Protein AF-A0A1B8HN26-F1 (afdb_monomer_lite)

Structure (mmCIF, N/CA/C/O backbone):
data_AF-A0A1B8HN26-F1
#
_entry.id   AF-A0A1B8HN26-F1
#
loop_
_atom_site.group_PDB
_atom_site.id
_atom_site.type_symbol
_atom_site.label_atom_id
_atom_site.label_alt_id
_atom_site.label_comp_id
_atom_site.label_asym_id
_atom_site.label_entity_id
_atom_site.label_seq_id
_atom_site.pdbx_PDB_ins_code
_atom_site.Cartn_x
_atom_site.Cartn_y
_atom_site.Cartn_z
_atom_site.occupancy
_atom_site.B_iso_or_equiv
_atom_site.auth_seq_id
_atom_site.auth_comp_id
_atom_site.auth_asym_id
_atom_site.auth_atom_id
_atom_site.pdbx_PDB_model_num
ATOM 1 N N . MET A 1 1 ? -4.734 -12.106 24.037 1.00 58.47 1 MET A N 1
ATOM 2 C CA . MET A 1 1 ? -6.098 -12.458 23.575 1.00 58.47 1 MET A CA 1
ATOM 3 C C . MET A 1 1 ? -7.037 -11.396 24.148 1.00 58.47 1 MET A C 1
ATOM 5 O O . MET A 1 1 ? -6.907 -11.146 25.335 1.00 58.47 1 MET A O 1
ATOM 9 N N . LEU A 1 2 ? -7.873 -10.707 23.353 1.00 53.50 2 LEU A N 1
ATOM 10 C CA . LEU A 1 2 ? -8.730 -9.621 23.881 1.00 53.50 2 LEU A CA 1
ATOM 11 C C . LEU A 1 2 ? -9.783 -10.160 24.865 1.00 53.50 2 LEU A C 1
ATOM 13 O O . LEU A 1 2 ? -10.420 -11.181 24.577 1.00 53.50 2 LEU A O 1
ATOM 17 N N . ASN A 1 3 ? -10.012 -9.446 25.969 1.00 78.06 3 ASN A N 1
ATOM 18 C CA . ASN A 1 3 ? -11.038 -9.774 26.959 1.00 78.06 3 ASN A CA 1
ATOM 19 C C . ASN A 1 3 ? -12.464 -9.470 26.436 1.00 78.06 3 ASN A C 1
ATOM 21 O O . ASN A 1 3 ? -12.653 -8.845 25.389 1.00 78.06 3 ASN A O 1
ATOM 25 N N . ARG A 1 4 ? -13.493 -9.922 27.168 1.00 79.25 4 ARG A N 1
ATOM 26 C CA . ARG A 1 4 ? -14.915 -9.757 26.798 1.00 79.25 4 ARG A CA 1
ATOM 27 C C . ARG A 1 4 ? -15.343 -8.290 26.611 1.00 79.25 4 ARG A C 1
ATOM 29 O O . ARG A 1 4 ? -15.978 -7.981 25.608 1.00 79.25 4 ARG A O 1
ATOM 36 N N . LYS A 1 5 ? -14.951 -7.387 27.518 1.00 75.44 5 LYS A N 1
ATOM 37 C CA . LYS A 1 5 ? -15.216 -5.939 27.421 1.00 75.44 5 LYS A CA 1
ATOM 38 C C . LYS A 1 5 ? -14.502 -5.313 26.225 1.00 75.44 5 LYS A C 1
ATOM 40 O O . LYS A 1 5 ? -15.105 -4.539 25.489 1.00 75.44 5 LYS A O 1
ATOM 45 N N . GLU A 1 6 ? -13.245 -5.681 25.989 1.00 59.25 6 GLU A N 1
ATOM 46 C CA . GLU A 1 6 ? -12.480 -5.176 24.845 1.00 59.25 6 GLU A CA 1
ATOM 47 C C . GLU A 1 6 ? -13.087 -5.646 23.513 1.00 59.25 6 GLU A C 1
ATOM 49 O O . GLU A 1 6 ? -13.165 -4.870 22.562 1.00 59.25 6 GLU A O 1
ATOM 54 N N . LYS A 1 7 ? -13.588 -6.890 23.446 1.00 67.50 7 LYS A N 1
ATOM 55 C CA . LYS A 1 7 ? -14.325 -7.411 22.282 1.00 67.50 7 LYS A CA 1
ATOM 56 C C . LYS A 1 7 ? -15.616 -6.641 22.006 1.00 67.50 7 LYS A C 1
ATOM 58 O O . LYS A 1 7 ? -15.913 -6.391 20.838 1.00 67.50 7 LYS A O 1
ATOM 63 N N . ASP A 1 8 ? -16.368 -6.267 23.036 1.00 72.31 8 ASP A N 1
ATOM 64 C CA . ASP A 1 8 ? -17.614 -5.510 22.868 1.00 72.31 8 ASP A CA 1
ATOM 65 C C . ASP A 1 8 ? -17.369 -4.060 22.455 1.00 72.31 8 ASP A C 1
ATOM 67 O O . ASP A 1 8 ? -18.069 -3.544 21.577 1.00 72.31 8 ASP A O 1
ATOM 71 N N . ILE A 1 9 ? -16.330 -3.428 23.009 1.00 70.19 9 ILE A N 1
ATOM 72 C CA . ILE A 1 9 ? -15.865 -2.113 22.558 1.00 70.19 9 ILE A CA 1
ATOM 73 C C . ILE A 1 9 ? -15.459 -2.201 21.088 1.00 70.19 9 ILE A C 1
ATOM 75 O O . ILE A 1 9 ? -15.962 -1.432 20.273 1.00 70.19 9 ILE A O 1
ATOM 79 N N . LEU A 1 10 ? -14.651 -3.197 20.712 1.00 63.31 10 LEU A N 1
ATOM 80 C CA . LEU A 1 10 ? -14.248 -3.410 19.324 1.00 63.31 10 LEU A CA 1
ATOM 81 C C . LEU A 1 10 ? -15.465 -3.613 18.408 1.00 63.31 10 LEU A C 1
ATOM 83 O O . LEU A 1 10 ? -15.549 -2.976 17.363 1.00 63.31 10 LEU A O 1
ATOM 87 N N . LYS A 1 11 ? -16.448 -4.432 18.808 1.00 67.56 11 LYS A N 1
ATOM 88 C CA . LYS A 1 11 ? -17.696 -4.652 18.053 1.00 67.56 11 LYS A CA 1
ATOM 89 C C . LYS A 1 11 ? -18.504 -3.369 17.859 1.00 67.56 11 LYS A C 1
ATOM 91 O O . LYS A 1 11 ? -19.053 -3.173 16.776 1.00 67.56 11 LYS A O 1
ATOM 96 N N . LYS A 1 12 ? -18.595 -2.507 18.876 1.00 68.19 12 LYS A N 1
ATOM 97 C CA . LYS A 1 12 ? -19.267 -1.202 18.766 1.00 68.19 12 LYS A CA 1
ATOM 98 C C . LYS A 1 12 ? -18.500 -0.262 17.842 1.00 68.19 12 LYS A C 1
ATOM 100 O O . LYS A 1 12 ? -19.098 0.303 16.930 1.00 68.19 12 LYS A O 1
ATOM 105 N N . THR A 1 13 ? -17.182 -0.171 17.995 1.00 58.88 13 THR A N 1
ATOM 106 C CA . THR A 1 13 ? -16.330 0.665 17.142 1.00 58.88 13 THR A CA 1
ATOM 107 C C . THR A 1 13 ? -16.367 0.195 15.687 1.00 58.88 13 THR A C 1
ATOM 109 O O . THR A 1 13 ? -16.466 1.023 14.788 1.00 58.88 13 THR A O 1
ATOM 112 N N . MET A 1 14 ? -16.420 -1.119 15.435 1.00 60.88 14 MET A N 1
ATOM 113 C CA . MET A 1 14 ? -16.553 -1.701 14.091 1.00 60.88 14 MET A CA 1
ATOM 114 C C . MET A 1 14 ? -17.847 -1.314 13.360 1.00 60.88 14 MET A C 1
ATOM 116 O O . MET A 1 14 ? -17.886 -1.362 12.130 1.00 60.88 14 MET A O 1
ATOM 120 N N . LYS A 1 15 ? -18.903 -0.946 14.096 1.00 66.56 15 LYS A N 1
ATOM 121 C CA . LYS A 1 15 ? -20.184 -0.497 13.531 1.00 66.56 15 LYS A CA 1
ATOM 122 C C . LYS A 1 15 ? -20.204 0.995 13.202 1.00 66.56 15 LYS A C 1
ATOM 124 O O . LYS A 1 15 ? -21.147 1.449 12.562 1.00 66.56 15 LYS A O 1
ATOM 129 N N . THR A 1 16 ? -19.187 1.754 13.609 1.00 71.12 16 THR A N 1
ATOM 130 C CA . THR A 1 16 ? -19.121 3.179 13.279 1.00 71.12 16 THR A CA 1
ATOM 131 C C . THR A 1 16 ? -18.805 3.372 11.790 1.00 71.12 16 THR A C 1
ATOM 133 O O . THR A 1 16 ? -17.966 2.649 11.234 1.00 71.12 16 THR A O 1
ATOM 136 N N . PRO A 1 17 ? -19.432 4.357 11.122 1.00 66.31 17 PRO A N 1
ATOM 137 C CA . PRO A 1 17 ? -19.119 4.683 9.730 1.00 66.31 17 PRO A CA 1
ATOM 138 C C . PRO A 1 17 ? -17.647 5.085 9.564 1.00 66.31 17 PRO A C 1
ATOM 140 O O . PRO A 1 17 ? -17.034 4.776 8.546 1.00 66.31 17 PRO A O 1
ATOM 143 N N . LEU A 1 18 ? -17.047 5.669 10.607 1.00 65.00 18 LEU A N 1
ATOM 144 C CA . LEU A 1 18 ? -15.634 6.035 10.649 1.00 65.00 18 LEU A CA 1
ATOM 145 C C . LEU A 1 18 ? -14.708 4.809 10.561 1.00 65.00 18 LEU A C 1
ATOM 147 O O . LEU A 1 18 ? -13.776 4.804 9.764 1.00 65.00 18 LEU A O 1
ATOM 151 N N . TYR A 1 19 ? -14.988 3.734 11.308 1.00 66.12 19 TYR A N 1
ATOM 152 C CA . TYR A 1 19 ? -14.202 2.496 11.232 1.00 66.12 19 TYR A CA 1
ATOM 153 C C . TYR A 1 19 ? -14.346 1.798 9.876 1.00 66.12 19 TYR A C 1
ATOM 155 O O . TYR A 1 19 ? -13.357 1.310 9.326 1.00 66.12 19 TYR A O 1
ATOM 163 N N . ARG A 1 20 ? -15.565 1.754 9.314 1.00 65.81 20 ARG A N 1
ATOM 164 C CA . ARG A 1 20 ? -15.786 1.230 7.955 1.00 65.81 20 ARG A CA 1
ATOM 165 C C . ARG A 1 20 ? -15.012 2.036 6.917 1.00 65.81 20 ARG A C 1
ATOM 167 O O . ARG A 1 20 ? -14.358 1.422 6.082 1.00 65.81 20 ARG A O 1
ATOM 174 N N . SER A 1 21 ? -15.046 3.363 7.020 1.00 65.94 21 SER A N 1
ATOM 175 C CA . SER A 1 21 ? -14.308 4.273 6.143 1.00 65.94 21 SER A CA 1
ATOM 176 C C . SER A 1 21 ? -12.798 4.042 6.243 1.00 65.94 21 SER A C 1
ATOM 178 O O . SER A 1 21 ? -12.167 3.730 5.243 1.00 65.94 21 SER A O 1
ATOM 180 N N . ILE A 1 22 ? -12.231 4.018 7.455 1.00 68.19 22 ILE A N 1
ATOM 181 C CA . ILE A 1 22 ? -10.800 3.741 7.672 1.00 68.19 22 ILE A CA 1
ATOM 182 C C . ILE A 1 22 ? -10.407 2.366 7.121 1.00 68.19 22 ILE A C 1
ATOM 184 O O . ILE A 1 22 ? -9.396 2.242 6.434 1.00 68.19 22 ILE A O 1
ATOM 188 N N . LYS A 1 23 ? -11.194 1.318 7.388 1.00 68.12 23 LYS A N 1
ATOM 189 C CA . LYS A 1 23 ? -10.906 -0.030 6.882 1.00 68.12 23 LYS A CA 1
ATOM 190 C C . LYS A 1 23 ? -10.959 -0.079 5.353 1.00 68.12 23 LYS A C 1
ATOM 192 O O . LYS A 1 23 ? -10.089 -0.701 4.750 1.00 68.12 23 LYS A O 1
ATOM 197 N N . PHE A 1 24 ? -11.962 0.552 4.746 1.00 71.19 24 PHE A N 1
ATOM 198 C CA . PHE A 1 24 ? -12.101 0.632 3.294 1.00 71.19 24 PHE A CA 1
ATOM 199 C C . PHE A 1 24 ? -10.932 1.403 2.673 1.00 71.19 24 PHE A C 1
ATOM 201 O O . PHE A 1 24 ? -10.308 0.897 1.748 1.00 71.19 24 PHE A O 1
ATOM 208 N N . SER A 1 25 ? -10.548 2.535 3.266 1.00 70.81 25 SER A N 1
ATOM 209 C CA . SER A 1 25 ? -9.361 3.312 2.904 1.00 70.81 25 SER A CA 1
ATOM 210 C C . SER A 1 25 ? -8.073 2.488 2.967 1.00 70.8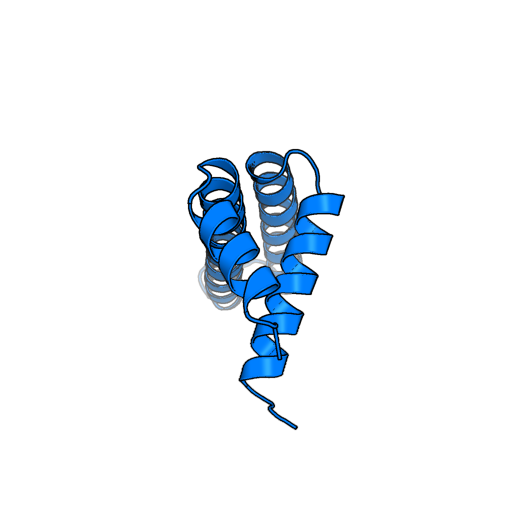1 25 SER A C 1
ATOM 212 O O . SER A 1 25 ? -7.275 2.542 2.040 1.00 70.81 25 SER A O 1
ATOM 214 N N . ILE A 1 26 ? -7.861 1.682 4.018 1.00 71.19 26 ILE A N 1
ATOM 215 C CA . ILE A 1 26 ? -6.661 0.828 4.131 1.00 71.19 26 ILE A CA 1
ATOM 216 C C . ILE A 1 26 ? -6.659 -0.238 3.031 1.00 71.19 26 ILE A C 1
ATOM 218 O O . ILE A 1 26 ? -5.649 -0.423 2.357 1.00 71.19 26 ILE A O 1
ATOM 222 N N . VAL A 1 27 ? -7.780 -0.942 2.846 1.00 74.25 27 VAL A N 1
ATOM 223 C CA . VAL A 1 27 ? -7.878 -2.031 1.862 1.00 74.25 27 VAL A CA 1
ATOM 224 C C . VAL A 1 27 ? -7.747 -1.500 0.437 1.00 74.25 27 VAL A C 1
ATOM 226 O O . VAL A 1 27 ? -6.975 -2.059 -0.335 1.00 74.25 27 VAL A O 1
ATOM 229 N N . GLY A 1 28 ? -8.440 -0.409 0.108 1.00 73.88 28 GLY A N 1
ATOM 230 C CA . GLY A 1 28 ? -8.378 0.221 -1.208 1.00 73.88 28 GLY A CA 1
ATOM 231 C C . GLY A 1 28 ? -6.987 0.762 -1.520 1.00 73.88 28 GLY A C 1
ATOM 232 O O . GLY A 1 28 ? -6.496 0.580 -2.628 1.00 73.88 28 GLY A O 1
ATOM 233 N N . ASN A 1 29 ? -6.303 1.341 -0.530 1.00 74.44 29 ASN A N 1
ATOM 234 C CA . ASN A 1 29 ? -4.942 1.826 -0.719 1.00 74.44 29 ASN A CA 1
ATOM 235 C C . ASN A 1 29 ? -3.953 0.670 -0.972 1.00 74.44 29 ASN A C 1
ATOM 237 O O . ASN A 1 29 ? -3.172 0.721 -1.917 1.00 74.44 29 ASN A O 1
ATOM 241 N N . ILE A 1 30 ? -4.058 -0.433 -0.220 1.00 75.56 30 ILE A N 1
ATOM 242 C CA . ILE A 1 30 ? -3.264 -1.645 -0.483 1.00 75.56 30 ILE A CA 1
ATOM 243 C C . ILE A 1 30 ? -3.556 -2.201 -1.885 1.00 75.56 30 ILE A C 1
ATOM 245 O O . ILE A 1 30 ? -2.621 -2.517 -2.613 1.00 75.56 30 ILE A O 1
ATOM 249 N N . GLN A 1 31 ? -4.828 -2.292 -2.287 1.00 75.38 31 GLN A N 1
ATOM 250 C CA . GLN A 1 31 ? -5.214 -2.785 -3.615 1.00 75.38 31 GLN A CA 1
ATOM 251 C C . GLN A 1 31 ? -4.682 -1.898 -4.744 1.00 75.38 31 GLN A C 1
ATOM 253 O O . GLN A 1 31 ? -4.149 -2.425 -5.716 1.00 75.38 31 GLN A O 1
ATOM 258 N N . ALA A 1 32 ? -4.773 -0.573 -4.603 1.00 72.56 32 ALA A N 1
ATOM 259 C CA . ALA A 1 32 ? -4.256 0.375 -5.585 1.00 72.56 32 ALA A CA 1
ATOM 260 C C . ALA A 1 32 ? -2.734 0.250 -5.742 1.00 72.56 32 ALA A C 1
ATOM 262 O O . ALA A 1 32 ? -2.232 0.153 -6.860 1.00 72.56 32 ALA A O 1
ATOM 263 N N . VAL A 1 33 ? -2.003 0.170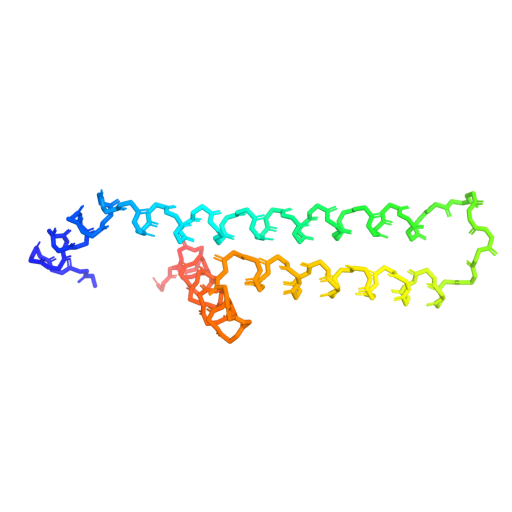 -4.626 1.00 75.44 33 VAL A N 1
ATOM 264 C CA . VAL A 1 33 ? -0.545 -0.019 -4.636 1.00 75.44 33 VAL A CA 1
ATOM 265 C C . VAL A 1 33 ? -0.174 -1.357 -5.275 1.00 75.44 33 VAL A C 1
ATOM 267 O O . VAL A 1 33 ? 0.690 -1.396 -6.146 1.00 75.44 33 VAL A O 1
ATOM 270 N N . SER A 1 34 ? -0.847 -2.452 -4.906 1.00 74.38 34 SER A N 1
ATOM 271 C CA . SER A 1 34 ? -0.606 -3.769 -5.507 1.00 74.38 34 SER A CA 1
ATOM 272 C C . SER A 1 34 ? -0.898 -3.796 -7.008 1.00 74.38 34 SER A C 1
ATOM 274 O O . SER A 1 34 ? -0.128 -4.384 -7.765 1.00 74.38 34 SER A O 1
ATOM 276 N N . PHE A 1 35 ? -1.970 -3.138 -7.451 1.00 77.62 35 PHE A N 1
ATOM 277 C CA . PHE A 1 35 ? -2.322 -3.040 -8.866 1.00 77.62 35 PHE A CA 1
ATOM 278 C C . PHE A 1 35 ? -1.264 -2.272 -9.666 1.00 77.62 35 PHE A C 1
ATOM 280 O O . PHE A 1 35 ? -0.896 -2.676 -10.766 1.00 77.62 35 PHE A O 1
ATOM 287 N N . ILE A 1 36 ? -0.708 -1.206 -9.093 1.00 77.62 36 ILE A N 1
ATOM 288 C CA . ILE A 1 36 ? 0.332 -0.413 -9.756 1.00 77.62 36 ILE A CA 1
ATOM 289 C C . ILE A 1 36 ? 1.667 -1.135 -9.785 1.00 77.62 36 ILE A C 1
ATOM 291 O O . ILE A 1 36 ? 2.358 -1.067 -10.798 1.00 77.62 36 ILE A O 1
ATOM 295 N N . ILE A 1 37 ? 2.020 -1.866 -8.727 1.00 76.50 37 ILE A N 1
ATOM 296 C CA . ILE A 1 37 ? 3.187 -2.753 -8.750 1.00 76.50 37 ILE A CA 1
ATOM 297 C C . ILE A 1 37 ? 3.032 -3.777 -9.882 1.00 76.50 37 ILE A C 1
ATOM 299 O O . ILE A 1 37 ? 3.968 -3.981 -10.648 1.00 76.50 37 ILE A O 1
ATOM 303 N N . PHE A 1 38 ? 1.845 -4.367 -10.038 1.00 79.38 38 PHE A N 1
ATOM 304 C CA . PHE A 1 38 ? 1.563 -5.320 -11.111 1.00 79.38 38 PHE A CA 1
ATOM 305 C C . PHE A 1 38 ? 1.701 -4.695 -12.509 1.00 79.38 38 PHE A C 1
ATOM 307 O O . PHE A 1 38 ? 2.422 -5.236 -13.346 1.00 79.38 38 PHE A O 1
ATOM 314 N N . ILE A 1 39 ? 1.097 -3.525 -12.746 1.00 78.44 39 ILE A N 1
ATOM 315 C CA . ILE A 1 39 ? 1.265 -2.782 -14.009 1.00 78.44 39 ILE A CA 1
ATOM 316 C C . ILE A 1 39 ? 2.735 -2.419 -14.242 1.00 78.44 39 ILE A C 1
ATOM 318 O O . ILE A 1 39 ? 3.228 -2.547 -15.358 1.00 78.44 39 ILE A O 1
ATOM 322 N N . SER A 1 40 ? 3.451 -2.000 -13.198 1.00 72.38 40 SER A N 1
ATOM 323 C CA . SER A 1 40 ? 4.864 -1.624 -13.300 1.00 72.38 40 SER A CA 1
ATOM 324 C C . SER A 1 40 ? 5.735 -2.817 -13.685 1.00 72.38 40 SER A C 1
ATOM 326 O O . SER A 1 40 ? 6.649 -2.656 -14.486 1.00 72.38 40 SER A O 1
ATOM 328 N N . ILE A 1 41 ? 5.436 -4.017 -13.174 1.00 76.44 41 ILE A N 1
ATOM 329 C CA . ILE A 1 41 ? 6.105 -5.263 -13.574 1.00 76.44 41 ILE A CA 1
ATOM 330 C C . ILE A 1 41 ? 5.828 -5.565 -15.050 1.00 76.44 41 ILE A C 1
ATOM 332 O O . ILE A 1 41 ? 6.773 -5.808 -15.794 1.00 76.44 41 ILE A O 1
ATOM 336 N N . ILE A 1 42 ? 4.569 -5.487 -15.498 1.00 77.56 42 ILE A N 1
ATOM 337 C CA . ILE A 1 42 ? 4.214 -5.682 -16.916 1.00 77.56 42 ILE A CA 1
ATOM 338 C C . ILE A 1 42 ? 4.977 -4.694 -17.806 1.00 77.56 42 ILE A C 1
ATOM 340 O O . ILE A 1 42 ? 5.549 -5.084 -18.820 1.00 77.56 42 ILE A O 1
ATOM 344 N N . PHE A 1 43 ? 5.044 -3.424 -17.404 1.00 73.88 43 PHE A N 1
ATOM 345 C CA . PHE A 1 43 ? 5.772 -2.387 -18.132 1.00 73.88 43 PHE A CA 1
ATOM 346 C C . PHE A 1 43 ? 7.277 -2.684 -18.222 1.00 73.88 43 PHE A C 1
ATOM 348 O O . PHE A 1 43 ? 7.898 -2.464 -19.261 1.00 73.88 43 PHE A O 1
ATOM 355 N N . LEU A 1 44 ? 7.864 -3.232 -17.157 1.00 72.25 44 LEU A N 1
ATOM 356 C CA . LEU A 1 44 ? 9.282 -3.590 -17.088 1.00 72.25 44 LEU A CA 1
ATOM 357 C C . LEU A 1 44 ? 9.663 -4.683 -18.096 1.00 72.25 44 LEU A C 1
ATOM 359 O O . LEU A 1 44 ? 10.727 -4.594 -18.706 1.00 72.25 44 LEU A O 1
ATOM 363 N N . TYR A 1 45 ? 8.773 -5.660 -18.293 1.00 73.19 45 TYR A N 1
ATOM 364 C CA . TYR A 1 45 ? 8.944 -6.787 -19.218 1.00 73.19 45 TYR A CA 1
ATOM 365 C C . TYR A 1 45 ? 8.338 -6.553 -20.609 1.00 73.19 45 TYR A C 1
ATOM 367 O O . TYR A 1 45 ? 8.393 -7.442 -21.451 1.00 73.19 45 TYR A O 1
ATOM 375 N N . SER A 1 46 ? 7.771 -5.374 -20.874 1.00 70.69 46 SER A N 1
ATOM 376 C CA . SER A 1 46 ? 7.264 -5.043 -22.207 1.00 70.69 46 SER A CA 1
ATOM 377 C C . SER A 1 46 ? 8.420 -4.847 -23.196 1.00 70.69 46 SER A C 1
ATOM 379 O O . SER A 1 46 ? 9.296 -3.995 -22.990 1.00 70.69 46 SER A O 1
ATOM 381 N N . GLU A 1 47 ? 8.424 -5.644 -24.265 1.00 68.00 47 GLU A N 1
ATOM 382 C CA . GLU A 1 47 ? 9.412 -5.566 -25.352 1.00 68.00 47 GLU A CA 1
ATOM 383 C C . GLU A 1 47 ? 9.151 -4.369 -26.281 1.00 68.00 47 GLU A C 1
ATOM 385 O O . GLU A 1 47 ? 10.091 -3.818 -26.846 1.00 68.00 47 GLU A O 1
ATOM 390 N N . ASP A 1 48 ? 7.906 -3.883 -26.347 1.00 67.25 48 ASP A N 1
ATOM 391 C CA . ASP A 1 48 ? 7.497 -2.759 -27.205 1.00 67.25 48 ASP A CA 1
ATOM 392 C C . ASP A 1 48 ? 8.106 -1.403 -26.799 1.00 67.25 48 ASP A C 1
ATOM 394 O O . ASP A 1 48 ? 8.152 -0.456 -27.587 1.00 67.25 48 ASP A O 1
ATOM 398 N N . LEU A 1 49 ? 8.589 -1.277 -25.560 1.00 62.75 49 LEU A N 1
ATOM 399 C CA . LEU A 1 49 ? 9.202 -0.050 -25.058 1.00 62.75 49 LEU A CA 1
ATOM 400 C C . LEU A 1 49 ? 10.726 -0.138 -25.156 1.00 62.75 49 LEU A C 1
ATOM 402 O O . LEU A 1 49 ? 11.382 -0.676 -24.262 1.00 62.75 49 LEU A O 1
ATOM 406 N N . ASN A 1 50 ? 11.293 0.496 -26.185 1.00 68.19 50 ASN A N 1
ATOM 407 C CA . ASN A 1 50 ? 12.736 0.736 -26.362 1.00 68.19 50 ASN A CA 1
ATOM 408 C C . ASN A 1 50 ? 13.309 1.762 -25.353 1.00 68.19 50 ASN A C 1
ATOM 410 O O . ASN A 1 50 ? 14.116 2.623 -25.697 1.00 68.19 50 ASN A O 1
ATOM 414 N N . LEU A 1 51 ? 12.885 1.702 -24.087 1.00 72.00 51 LEU A N 1
ATOM 415 C CA . LEU A 1 51 ? 13.497 2.465 -23.003 1.00 72.00 51 LEU A CA 1
ATOM 416 C C . LEU A 1 51 ? 14.549 1.617 -22.282 1.00 72.00 51 LEU A C 1
ATOM 418 O O . LEU A 1 51 ? 14.276 0.455 -21.964 1.00 72.00 51 LEU A O 1
ATOM 422 N N . PRO A 1 52 ? 15.712 2.196 -21.931 1.00 79.62 52 PRO A N 1
ATOM 423 C CA . PRO A 1 52 ? 16.681 1.510 -21.091 1.00 79.62 52 PRO A CA 1
ATOM 424 C C . PRO A 1 52 ? 16.041 1.082 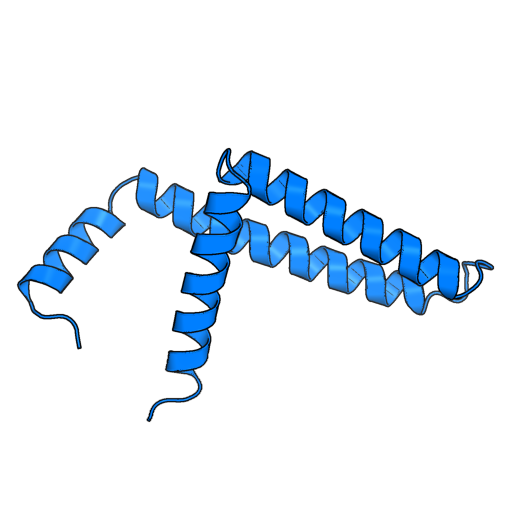-19.767 1.00 79.62 52 PRO A C 1
ATOM 426 O O . PRO A 1 52 ? 15.247 1.823 -19.179 1.00 79.62 52 PRO A O 1
ATOM 429 N N . LEU A 1 53 ? 16.421 -0.101 -19.277 1.00 74.50 53 LEU A N 1
ATOM 430 C CA . LEU A 1 53 ? 15.861 -0.728 -18.072 1.00 74.50 53 LEU A CA 1
ATOM 431 C C . LEU A 1 53 ? 15.816 0.229 -16.868 1.00 74.50 53 LEU A C 1
ATOM 433 O O . LEU A 1 53 ? 14.830 0.271 -16.135 1.00 74.50 53 LEU A O 1
ATOM 437 N N . LEU A 1 54 ? 16.861 1.048 -16.710 1.00 76.62 54 LEU A N 1
ATOM 438 C CA . LEU A 1 54 ? 16.970 2.050 -15.651 1.00 76.62 54 LEU A CA 1
ATOM 439 C C . LEU A 1 54 ? 15.808 3.057 -15.684 1.00 76.62 54 LEU A C 1
ATOM 441 O O . LEU A 1 54 ? 15.228 3.361 -14.643 1.00 76.62 54 LEU A O 1
ATOM 445 N N . TYR A 1 55 ? 15.411 3.530 -16.868 1.00 76.19 55 TYR A N 1
ATOM 446 C CA . TYR A 1 55 ? 14.282 4.450 -17.017 1.00 76.19 55 TYR A CA 1
ATOM 447 C C . TYR A 1 55 ? 12.943 3.760 -16.759 1.00 76.19 55 TYR A C 1
ATOM 449 O O . TYR A 1 55 ? 12.097 4.350 -16.091 1.00 76.19 55 TYR A O 1
ATOM 457 N N . LYS A 1 56 ? 12.761 2.505 -17.197 1.00 72.56 56 LYS A N 1
ATOM 458 C CA . LYS A 1 56 ? 11.548 1.720 -16.894 1.00 72.56 56 LYS A CA 1
ATOM 459 C C . LYS A 1 56 ? 11.358 1.542 -15.383 1.00 72.56 56 LYS A C 1
ATOM 461 O O . LYS A 1 56 ? 10.270 1.793 -14.867 1.00 72.56 56 LYS A O 1
ATOM 466 N N . ILE A 1 57 ? 12.429 1.186 -14.668 1.00 76.44 57 ILE A N 1
ATOM 467 C CA . ILE A 1 57 ? 12.428 1.060 -13.201 1.00 76.44 57 ILE A CA 1
ATOM 468 C C . ILE A 1 57 ? 12.129 2.409 -12.542 1.00 76.44 57 ILE A C 1
ATOM 470 O O . ILE A 1 57 ? 11.290 2.484 -11.648 1.00 76.44 57 ILE A O 1
ATOM 474 N N . THR A 1 58 ? 12.789 3.477 -12.994 1.00 78.88 58 THR A N 1
ATOM 475 C CA . THR A 1 58 ? 12.662 4.810 -12.387 1.00 78.88 58 THR A CA 1
ATOM 476 C C . THR A 1 58 ? 11.248 5.363 -12.558 1.00 78.88 58 THR A C 1
ATOM 478 O O . THR A 1 58 ? 10.644 5.808 -11.583 1.00 78.88 58 THR A O 1
ATOM 481 N N . PHE A 1 59 ? 10.672 5.262 -13.759 1.00 76.31 59 PHE A N 1
ATOM 482 C CA . PHE A 1 59 ? 9.285 5.656 -14.013 1.00 76.31 59 PHE A CA 1
ATOM 483 C C . PHE A 1 59 ? 8.287 4.813 -13.217 1.00 76.31 59 PHE A C 1
ATOM 485 O O . PHE A 1 59 ? 7.391 5.374 -12.587 1.00 76.31 59 PHE A O 1
ATOM 492 N N . GLY A 1 60 ? 8.457 3.487 -13.189 1.00 75.38 60 GLY A N 1
ATOM 493 C CA . GLY A 1 60 ? 7.594 2.599 -12.406 1.00 75.38 60 GLY A CA 1
ATOM 494 C C . GLY 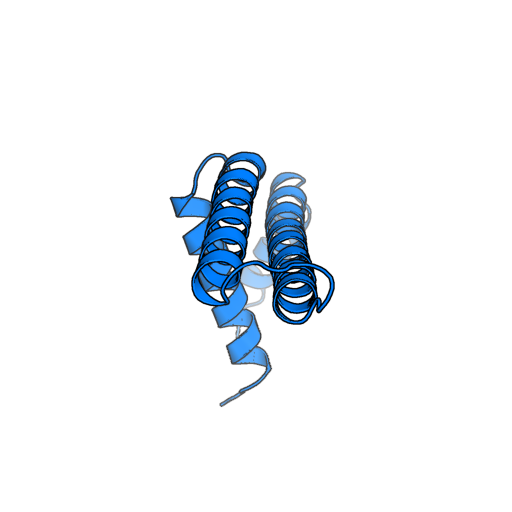A 1 60 ? 7.638 2.921 -10.9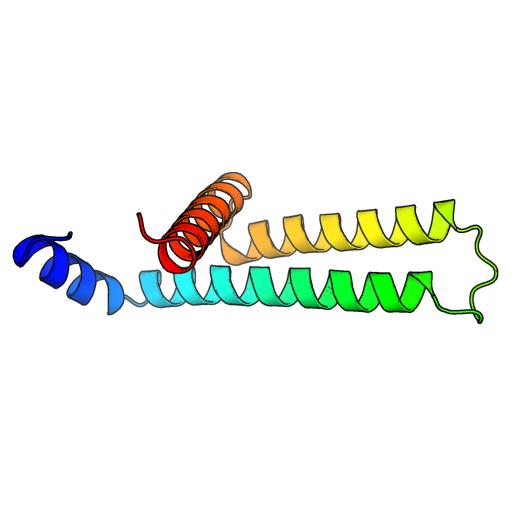10 1.00 75.38 60 GLY A C 1
ATOM 495 O O . GLY A 1 60 ? 6.597 3.017 -10.255 1.00 75.38 60 GLY A O 1
ATOM 496 N N . PHE A 1 61 ? 8.831 3.177 -10.371 1.00 75.50 61 PHE A N 1
ATOM 497 C CA . PHE A 1 61 ? 9.009 3.560 -8.973 1.00 75.50 61 PHE A CA 1
ATOM 498 C C . PHE A 1 61 ? 8.359 4.913 -8.660 1.00 75.50 61 PHE A C 1
ATOM 500 O O . PHE A 1 61 ? 7.604 5.010 -7.693 1.00 75.50 61 PHE A O 1
ATOM 507 N N . ILE A 1 62 ? 8.588 5.935 -9.493 1.00 79.75 62 ILE A N 1
ATOM 508 C CA . ILE A 1 62 ? 7.998 7.272 -9.317 1.00 79.75 62 ILE A CA 1
ATOM 509 C C . ILE A 1 62 ? 6.468 7.204 -9.367 1.00 79.75 62 ILE A C 1
ATOM 511 O O . ILE A 1 62 ? 5.810 7.778 -8.501 1.00 79.75 62 ILE A O 1
ATOM 515 N N . MET A 1 63 ? 5.894 6.468 -10.321 1.00 75.31 63 MET A N 1
ATOM 516 C CA . MET A 1 63 ? 4.440 6.309 -10.438 1.00 75.31 63 MET A CA 1
ATOM 517 C C . MET A 1 63 ? 3.849 5.570 -9.236 1.00 75.31 63 MET A C 1
ATOM 519 O O . MET A 1 63 ? 2.827 5.986 -8.689 1.00 75.31 63 MET A O 1
ATOM 523 N N . THR A 1 64 ? 4.522 4.517 -8.768 1.00 76.06 64 THR A N 1
ATOM 524 C CA . THR A 1 64 ? 4.103 3.779 -7.568 1.00 76.06 64 THR A CA 1
ATOM 525 C C . THR A 1 64 ? 4.142 4.671 -6.329 1.00 76.06 64 THR A C 1
ATOM 527 O O . THR A 1 64 ? 3.185 4.698 -5.553 1.00 76.06 64 THR A O 1
ATOM 530 N N . LEU A 1 65 ? 5.220 5.439 -6.156 1.00 77.19 65 LEU A N 1
ATOM 531 C CA . LEU A 1 65 ? 5.388 6.363 -5.038 1.00 77.19 65 LEU A CA 1
ATOM 532 C C . LEU A 1 65 ? 4.341 7.484 -5.075 1.00 77.19 65 LEU A C 1
ATOM 534 O O . LEU A 1 65 ? 3.741 7.799 -4.048 1.00 77.19 65 LEU A O 1
ATOM 538 N N . PHE A 1 66 ? 4.090 8.057 -6.254 1.00 78.38 66 PHE A N 1
ATOM 539 C CA . PHE A 1 66 ? 3.093 9.104 -6.440 1.00 78.38 66 PHE A CA 1
ATOM 540 C C . PHE A 1 66 ? 1.705 8.612 -6.047 1.00 78.38 66 PHE A C 1
ATOM 542 O O . PHE A 1 66 ? 1.034 9.255 -5.239 1.00 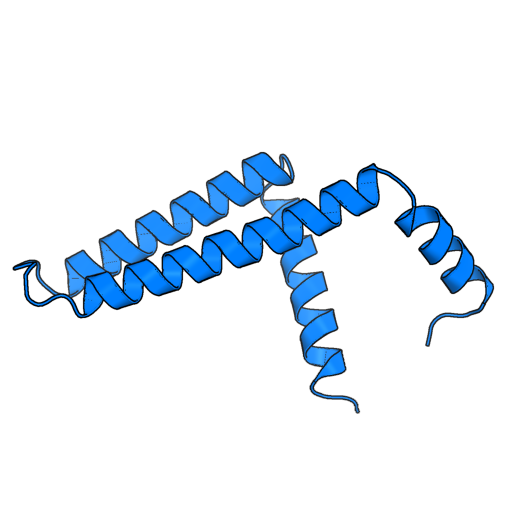78.38 66 PHE A O 1
ATOM 549 N N . VAL A 1 67 ? 1.294 7.442 -6.543 1.00 76.44 67 VAL A N 1
ATOM 550 C CA . VAL A 1 67 ? -0.020 6.914 -6.185 1.00 76.44 67 VAL A CA 1
ATOM 551 C C . VAL A 1 67 ? -0.084 6.545 -4.715 1.00 76.44 67 VAL A C 1
ATOM 553 O O . VAL A 1 67 ? -1.083 6.879 -4.098 1.00 76.44 67 VAL A O 1
ATOM 556 N N . TYR A 1 68 ? 0.964 5.969 -4.123 1.00 73.69 68 TYR A N 1
ATOM 557 C CA . TYR A 1 68 ? 1.000 5.692 -2.685 1.00 73.69 68 TYR A CA 1
ATOM 558 C C . TYR A 1 68 ? 0.785 6.948 -1.826 1.00 73.69 68 TYR A C 1
ATOM 560 O O . TYR A 1 68 ? -0.017 6.955 -0.886 1.00 73.69 68 TYR A O 1
ATOM 568 N N . LEU A 1 69 ? 1.499 8.029 -2.147 1.00 74.25 69 LEU A N 1
ATOM 569 C CA . LEU A 1 69 ? 1.394 9.293 -1.423 1.00 74.25 69 LEU A CA 1
ATOM 570 C C . LEU A 1 69 ? 0.029 9.944 -1.650 1.00 74.25 69 LEU A C 1
ATOM 572 O O . LEU A 1 69 ? -0.588 10.413 -0.692 1.00 74.25 69 LEU A O 1
ATOM 576 N N . PHE A 1 70 ? -0.471 9.925 -2.886 1.00 74.44 70 PHE A N 1
ATOM 577 C CA . PHE A 1 70 ? -1.753 10.523 -3.244 1.00 74.44 70 PHE A CA 1
ATOM 578 C C . PHE A 1 70 ? -2.935 9.747 -2.656 1.00 74.44 70 PHE A C 1
ATOM 580 O O . PHE A 1 70 ? -3.827 10.344 -2.059 1.00 74.44 70 PHE A O 1
ATOM 587 N N . SER A 1 71 ? -2.932 8.417 -2.740 1.00 67.81 71 SER A N 1
ATOM 588 C CA . SER A 1 71 ? -3.952 7.553 -2.141 1.00 67.81 71 SER A CA 1
ATOM 589 C C . SER A 1 71 ? -3.914 7.626 -0.613 1.00 67.81 71 SER A C 1
ATOM 591 O O . SER A 1 71 ? -4.967 7.674 0.027 1.00 67.81 71 SER A O 1
ATOM 593 N N . GLY A 1 72 ? -2.717 7.679 -0.017 1.00 65.69 72 GLY A N 1
ATOM 594 C CA . GLY A 1 72 ? -2.508 7.866 1.416 1.00 65.69 72 GLY A CA 1
ATOM 595 C C . GLY A 1 72 ? -3.052 9.206 1.897 1.00 65.69 72 GLY A C 1
ATOM 596 O O . GLY A 1 72 ? -3.799 9.260 2.876 1.00 65.69 72 GLY A O 1
ATOM 597 N N . TRP A 1 73 ? -2.748 10.280 1.171 1.00 67.12 73 TRP A N 1
ATOM 598 C CA . TRP A 1 73 ? -3.268 11.611 1.455 1.00 67.12 73 TRP A CA 1
ATOM 599 C C . TRP A 1 73 ? -4.784 11.697 1.250 1.00 67.12 73 TRP A C 1
ATOM 601 O O . TRP A 1 73 ? -5.491 12.140 2.147 1.00 67.12 73 TRP A O 1
ATOM 611 N N . TYR A 1 74 ? -5.317 11.231 0.122 1.00 70.69 74 TYR A N 1
ATOM 612 C CA . TYR A 1 74 ? -6.751 11.289 -0.174 1.00 70.69 74 TYR A CA 1
ATOM 613 C C . TYR A 1 74 ? -7.581 10.494 0.845 1.00 70.69 74 TYR A C 1
ATOM 615 O O . TYR A 1 74 ? -8.601 10.972 1.339 1.00 70.69 74 TYR A O 1
ATOM 623 N N . SER A 1 75 ? -7.107 9.302 1.217 1.00 65.25 75 SER A N 1
ATOM 624 C CA . SER A 1 75 ? -7.877 8.368 2.045 1.00 65.25 75 SER A CA 1
ATOM 625 C C . SER A 1 75 ? -7.761 8.626 3.550 1.00 65.25 75 SER A C 1
ATOM 627 O O . SER A 1 75 ? -8.675 8.278 4.298 1.00 65.25 75 SER A O 1
ATOM 629 N N . PHE A 1 76 ? -6.648 9.210 4.011 1.00 66.31 76 PHE A N 1
ATOM 630 C CA . PHE A 1 76 ? -6.374 9.429 5.440 1.00 66.31 76 PHE A CA 1
ATOM 631 C C . PHE A 1 76 ? -6.143 10.896 5.811 1.00 66.31 76 PHE A C 1
ATOM 633 O O . PHE A 1 76 ? -5.974 11.192 6.993 1.00 66.31 76 PHE A O 1
ATOM 640 N N . ARG A 1 77 ? -6.101 11.809 4.827 1.00 68.25 77 ARG A N 1
ATOM 641 C CA . ARG A 1 77 ? -5.735 13.237 4.966 1.00 68.25 77 ARG A CA 1
ATOM 642 C C . ARG A 1 77 ? -4.372 13.484 5.625 1.00 68.25 77 ARG A C 1
ATOM 644 O O . ARG A 1 77 ? -4.034 14.612 5.955 1.00 68.25 77 ARG A O 1
ATOM 651 N N . SER A 1 78 ? -3.594 12.424 5.835 1.00 69.44 78 SER A N 1
ATOM 652 C CA . SER A 1 78 ? -2.296 12.437 6.495 1.00 69.44 78 SER A CA 1
ATOM 653 C C . SER A 1 78 ? -1.506 11.196 6.086 1.00 69.44 78 SER A C 1
ATOM 655 O O . SER A 1 78 ? -1.895 10.064 6.388 1.00 69.44 78 SER A O 1
ATOM 657 N N . ILE A 1 79 ? -0.361 11.411 5.436 1.00 67.00 79 ILE A N 1
ATOM 658 C CA . ILE A 1 79 ? 0.557 10.337 5.022 1.00 67.00 79 ILE A CA 1
ATOM 659 C C . ILE A 1 79 ? 1.108 9.595 6.249 1.00 67.00 79 ILE A C 1
ATOM 661 O O . ILE A 1 79 ? 1.213 8.370 6.253 1.00 67.00 79 ILE A O 1
ATOM 665 N N . THR A 1 80 ? 1.390 10.315 7.337 1.00 71.44 80 THR A N 1
ATOM 666 C CA . THR A 1 80 ? 1.871 9.731 8.597 1.00 71.44 80 THR A CA 1
ATOM 667 C C . THR A 1 80 ? 0.845 8.774 9.202 1.00 71.44 80 THR A C 1
ATOM 669 O O . THR A 1 80 ? 1.209 7.718 9.728 1.00 71.44 80 THR A O 1
ATOM 672 N N . LEU A 1 81 ? -0.444 9.121 9.113 1.00 66.62 81 LEU A N 1
ATOM 673 C CA . LEU A 1 81 ? -1.538 8.268 9.569 1.00 66.62 81 LEU A CA 1
ATOM 674 C C . LEU A 1 81 ? -1.690 7.030 8.672 1.00 66.62 81 LEU A C 1
ATOM 676 O O . LEU A 1 81 ? -1.826 5.923 9.194 1.00 66.62 81 LEU A O 1
ATOM 680 N N . ALA A 1 82 ? -1.584 7.203 7.350 1.00 67.69 82 ALA A N 1
ATOM 681 C CA . ALA A 1 82 ? -1.601 6.107 6.380 1.00 67.69 82 ALA A CA 1
ATOM 682 C C . ALA A 1 82 ? -0.476 5.089 6.651 1.00 67.69 82 ALA A C 1
ATOM 684 O O . ALA A 1 82 ? -0.752 3.899 6.807 1.00 67.69 82 ALA A O 1
ATOM 685 N N . ASN A 1 83 ? 0.765 5.563 6.833 1.00 71.00 83 ASN A N 1
ATOM 686 C CA . ASN A 1 83 ? 1.927 4.728 7.160 1.00 71.00 83 ASN A CA 1
ATOM 687 C C . ASN A 1 83 ? 1.722 3.933 8.459 1.00 71.00 83 ASN A C 1
ATOM 689 O O . ASN A 1 83 ? 1.942 2.721 8.497 1.00 71.00 83 ASN A O 1
ATOM 693 N N . LYS A 1 84 ? 1.269 4.595 9.535 1.00 72.62 84 LYS A N 1
ATOM 694 C CA . LYS A 1 84 ? 1.028 3.935 10.831 1.00 72.62 84 LYS A CA 1
ATOM 695 C C . LYS A 1 84 ? -0.044 2.851 10.725 1.00 72.62 84 LYS A C 1
ATOM 697 O O . LYS A 1 84 ? 0.147 1.752 11.243 1.00 72.62 84 LYS A O 1
ATOM 702 N N . LEU A 1 85 ? -1.155 3.136 10.047 1.00 69.56 85 LEU A N 1
ATOM 703 C CA . LEU A 1 85 ? -2.249 2.180 9.872 1.00 69.56 85 LEU A CA 1
ATOM 704 C C . LEU A 1 85 ? -1.847 0.996 8.989 1.00 69.56 85 LEU A C 1
ATOM 706 O O . LEU A 1 85 ? -2.191 -0.144 9.308 1.00 69.56 85 LEU A O 1
ATOM 710 N N . MET A 1 86 ? -1.075 1.242 7.931 1.00 68.25 86 MET A N 1
ATOM 711 C CA . MET A 1 86 ? -0.547 0.194 7.059 1.00 68.25 86 MET A CA 1
ATOM 712 C C . MET A 1 86 ? 0.420 -0.732 7.809 1.00 68.25 86 MET A C 1
ATOM 714 O O . MET A 1 86 ? 0.272 -1.952 7.739 1.00 68.25 86 MET A O 1
ATOM 718 N N . LEU A 1 87 ? 1.340 -0.178 8.608 1.00 71.69 87 LEU A N 1
ATOM 719 C CA . LEU A 1 87 ? 2.243 -0.960 9.462 1.00 71.69 87 LEU A CA 1
ATOM 720 C C . LEU A 1 87 ? 1.481 -1.814 10.479 1.00 71.69 87 LEU A C 1
ATOM 722 O O . LEU A 1 87 ? 1.793 -2.993 10.652 1.00 71.69 87 LEU A O 1
ATOM 726 N N . ILE A 1 88 ? 0.460 -1.249 11.133 1.00 74.62 88 ILE A N 1
ATOM 727 C CA . ILE A 1 88 ? -0.399 -1.995 12.063 1.00 74.62 88 ILE A CA 1
ATOM 728 C C . ILE A 1 88 ? -1.102 -3.142 11.330 1.00 74.62 88 ILE A C 1
ATOM 730 O O . ILE A 1 88 ? -1.112 -4.270 11.826 1.00 74.62 88 ILE A O 1
ATOM 734 N N . TYR A 1 89 ? -1.655 -2.883 10.145 1.00 71.12 89 TYR A N 1
ATOM 735 C CA . TYR A 1 89 ? -2.330 -3.897 9.339 1.00 71.12 89 TYR A CA 1
ATOM 736 C C . TYR A 1 89 ? -1.389 -5.043 8.943 1.00 71.12 89 TYR A C 1
ATOM 738 O O . TYR A 1 89 ? -1.717 -6.209 9.179 1.00 71.12 89 TYR A O 1
ATOM 746 N N . ILE A 1 90 ? -0.205 -4.723 8.407 1.00 70.81 90 ILE A N 1
ATOM 747 C CA . ILE A 1 90 ? 0.819 -5.710 8.036 1.00 70.81 90 ILE A CA 1
ATOM 748 C C . ILE A 1 90 ? 1.231 -6.525 9.262 1.00 70.81 90 ILE A C 1
ATOM 750 O O . ILE A 1 90 ? 1.208 -7.753 9.216 1.00 70.81 90 ILE A O 1
ATOM 754 N N . LYS A 1 91 ? 1.520 -5.862 10.388 1.00 72.12 91 LYS A N 1
ATOM 755 C CA . LYS A 1 91 ? 1.906 -6.528 11.638 1.00 72.12 91 LYS A CA 1
ATOM 756 C C . LYS A 1 91 ? 0.834 -7.510 12.109 1.00 72.12 91 LYS A C 1
ATOM 758 O O . LYS A 1 91 ? 1.169 -8.621 12.505 1.00 72.12 91 LYS A O 1
ATOM 763 N N . ILE A 1 92 ? -0.447 -7.139 12.033 1.00 76.00 92 ILE A N 1
ATOM 764 C CA . ILE A 1 92 ? -1.573 -8.027 12.369 1.00 76.00 92 ILE A CA 1
ATOM 765 C C . ILE A 1 92 ? -1.663 -9.211 11.396 1.00 76.00 92 ILE A C 1
ATOM 767 O O . ILE A 1 92 ? -1.937 -10.330 11.831 1.00 76.00 92 ILE A O 1
ATOM 771 N N . LYS A 1 93 ? -1.454 -8.985 10.095 1.00 70.88 93 LYS A N 1
ATOM 772 C CA . LYS A 1 93 ? -1.486 -10.034 9.065 1.00 70.88 93 LYS A CA 1
ATOM 773 C C . LYS A 1 93 ? -0.345 -11.037 9.231 1.00 70.88 93 LYS A C 1
ATOM 775 O O . LYS A 1 93 ? -0.629 -12.230 9.242 1.00 70.88 93 LYS A O 1
ATOM 780 N N . ILE A 1 94 ? 0.889 -10.574 9.437 1.00 72.62 94 ILE A N 1
ATOM 781 C CA . ILE A 1 94 ? 2.058 -11.436 9.686 1.00 72.62 94 ILE A CA 1
ATOM 782 C C . ILE A 1 94 ? 1.821 -12.292 10.931 1.00 72.62 94 ILE A C 1
ATOM 784 O O . ILE A 1 94 ? 1.926 -13.508 10.861 1.00 72.62 94 ILE A O 1
ATOM 788 N N . LYS A 1 95 ? 1.364 -11.690 12.037 1.00 68.75 95 LYS A N 1
ATOM 789 C CA . LYS A 1 95 ? 1.081 -12.418 13.287 1.00 68.75 95 LYS A CA 1
ATOM 790 C C . LYS A 1 95 ? 0.001 -13.501 13.168 1.00 68.75 95 LYS A C 1
ATOM 792 O O . LYS A 1 95 ? -0.098 -14.354 14.039 1.00 68.75 95 LYS A O 1
ATOM 797 N N . LYS A 1 96 ? -0.863 -13.427 12.149 1.00 67.50 96 LYS A N 1
ATOM 798 C CA . LYS A 1 96 ? -1.858 -14.471 11.854 1.00 67.50 96 LYS A CA 1
ATOM 799 C C . LYS A 1 96 ? -1.297 -15.609 11.005 1.00 67.50 96 LYS A C 1
ATOM 801 O O . LYS A 1 96 ? -1.868 -16.690 11.038 1.00 67.50 96 LYS A O 1
ATOM 806 N N . ILE A 1 97 ? -0.262 -15.341 10.213 1.00 69.88 97 ILE A N 1
ATOM 807 C CA . ILE A 1 97 ? 0.374 -16.313 9.316 1.00 69.88 97 ILE A CA 1
ATOM 808 C C . ILE A 1 97 ? 1.464 -17.082 10.069 1.00 69.88 97 ILE A C 1
ATOM 810 O O . ILE A 1 97 ? 1.598 -18.283 9.881 1.00 69.88 97 ILE A O 1
ATOM 814 N N . THR A 1 98 ? 2.175 -16.409 10.972 1.00 50.09 98 THR A N 1
ATOM 815 C CA . THR A 1 98 ? 3.143 -17.001 11.899 1.00 50.09 98 THR A CA 1
ATOM 816 C C . THR A 1 98 ? 2.604 -16.877 13.327 1.00 50.09 98 THR A C 1
ATOM 818 O O . THR A 1 98 ? 2.912 -15.900 14.023 1.00 50.09 98 THR A O 1
ATOM 821 N N . PRO A 1 99 ? 1.721 -17.796 13.764 1.00 49.97 99 PRO A N 1
ATOM 822 C CA . PRO A 1 99 ? 1.416 -17.923 15.181 1.00 49.97 99 PRO A CA 1
ATOM 823 C C . PRO A 1 99 ? 2.674 -18.408 15.933 1.00 49.97 99 PRO A C 1
ATOM 825 O O . PRO A 1 99 ? 3.477 -19.130 15.341 1.00 49.97 99 PRO A O 1
ATOM 828 N N . PRO A 1 100 ? 2.883 -17.969 17.188 1.00 59.38 100 PRO A N 1
ATOM 829 C CA . PRO A 1 100 ? 3.918 -18.528 18.054 1.00 59.38 100 PRO A CA 1
ATOM 830 C C . PRO A 1 100 ? 3.627 -19.988 18.416 1.00 59.38 100 PRO A C 1
ATOM 832 O O . PRO A 1 100 ? 2.427 -20.356 18.448 1.00 59.38 100 PRO A O 1
#

Foldseek 3Di:
DDDPVRVVVVVVVCPDPVVVLLVCLLVVLVVVLVVLLVVLVVQLPDPPDPDDSVVSVVVSVVVSVVSNQVSCCVSPVDVVVSVVVNVVVVVVVVCVVDPD

Radius of gyration: 18.04 Å; chains: 1; bounding box: 37×32×55 Å

pLDDT: mean 70.77, std 6.01, range [49.97, 79.75]

Secondary structure (DSSP, 8-state):
---HHHHHHHHHHHTSHHHHHHHHHHHHHHHHHHHHHHHHHHHHT-TT----HHHHHHHHHHHHHHHHHHHHHHHHS-HHHHHHHHHHHHHHHHHHHS--

Sequence (100 aa):
MLNRKEKDILKKTMKTPLYRSIKFSIVGNIQAVSFIIFISIIFLYSEDLNLPLLYKITFGFIMTLFVYLFSGWYSFRSITLANKLMLIYIKIKIKKITPP

Organism: NCBI:txid368603